Protein AF-A0A0R3PHF5-F1 (afdb_monomer)

Foldseek 3Di:
DVVLLVVLVVVVFQWKKWADPDPPDIDIDTHNDDDDDDDDPRMDIDTNVNSVPPPDDDDDDD

Organism: Angiostrongylus costaricensis (NCBI:txid334426)

Nearest PDB structures (foldseek):
  2jqp-assembly1_A  TM=6.598E-01  e=9.164E+00  Bungarus candidus
  3ndc-assembly1_B  TM=4.097E-01  e=7.543E+00  Rhodobacter capsulatus SB 1003

Secondary structure (DSSP, 8-state):
-HHHHHHHHHTT-SEEEEEE-SSS-EEEEEES--S-----TTEEEEEHHHHH-TTS------

Sequence (62 aa):
MEQCREACRRFDCAGVNLFQLDEFVFKCEILNFISHLSPATGAACYYASDSWSYGGGYGQGR

Solvent-accessible surface area (backbone atoms only — not comparable to full-atom values): 4029 Å² total; per-residue (Å²): 110,68,69,57,53,53,50,29,64,78,66,72,31,46,25,36,42,38,35,55,80,48,101,88,41,72,48,74,45,78,28,78,70,79,93,78,87,77,95,50,89,59,49,49,78,44,45,40,71,62,69,71,42,86,83,58,79,93,81,82,90,126

pLDDT: mean 80.83, std 17.68, range [34.53, 93.62]

Radius of gyration: 11.91 Å; Cα contacts (8 Å, |Δi|>4): 80; chains: 1; bounding box: 27×27×28 Å

Mean predicted aligned error: 7.69 Å

Structure (mmCIF, N/CA/C/O backbone):
data_AF-A0A0R3PHF5-F1
#
_entry.id   AF-A0A0R3PHF5-F1
#
loop_
_atom_site.group_PDB
_atom_site.id
_atom_site.type_symbol
_atom_site.label_atom_id
_atom_site.label_alt_id
_atom_site.label_comp_id
_atom_site.label_asym_id
_atom_site.label_entity_id
_atom_site.label_seq_id
_at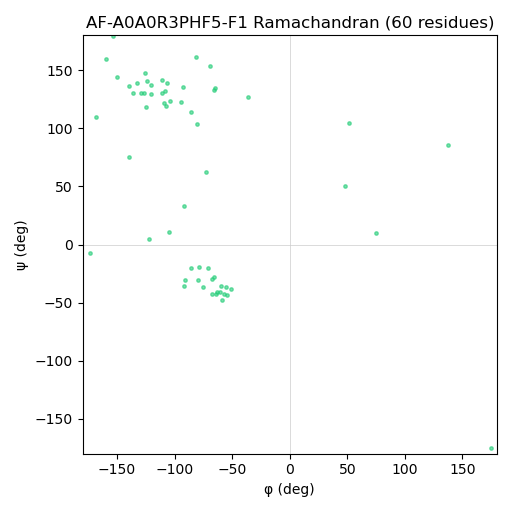om_site.pdbx_PDB_ins_code
_atom_site.Cartn_x
_atom_site.Cartn_y
_atom_site.Cartn_z
_atom_site.occupancy
_atom_site.B_iso_or_equiv
_atom_site.auth_seq_id
_atom_site.auth_comp_id
_atom_site.auth_asym_id
_atom_site.auth_atom_id
_atom_site.pdbx_PDB_model_num
ATOM 1 N N . MET A 1 1 ? 0.340 1.197 10.476 1.00 68.38 1 MET A N 1
ATOM 2 C CA . MET A 1 1 ? 0.500 2.049 9.272 1.00 68.38 1 MET A CA 1
ATOM 3 C C . MET A 1 1 ? 1.943 2.214 8.823 1.00 68.38 1 MET A C 1
ATOM 5 O O . MET A 1 1 ? 2.207 2.080 7.636 1.00 68.38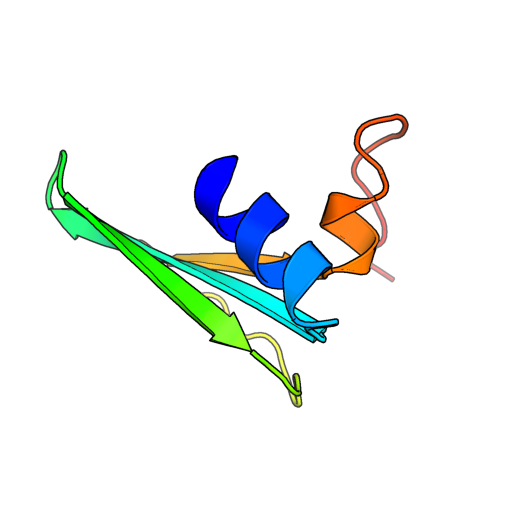 1 MET A O 1
ATOM 9 N N . GLU A 1 2 ? 2.876 2.493 9.731 1.00 81.56 2 GLU A N 1
ATOM 10 C CA . GLU A 1 2 ? 4.287 2.721 9.385 1.00 81.56 2 GLU A CA 1
ATOM 11 C C . GLU A 1 2 ? 4.931 1.549 8.626 1.00 81.56 2 GLU A C 1
ATOM 13 O O . GLU A 1 2 ? 5.522 1.760 7.572 1.00 81.56 2 GLU A O 1
ATOM 18 N N . GLN A 1 3 ? 4.667 0.311 9.058 1.00 83.75 3 GLN A N 1
ATOM 19 C CA . GLN A 1 3 ? 5.144 -0.911 8.395 1.00 83.75 3 GLN A CA 1
ATOM 20 C C . GLN A 1 3 ? 4.749 -1.001 6.909 1.00 83.75 3 GLN A C 1
ATOM 22 O O . GLN A 1 3 ? 5.536 -1.452 6.083 1.00 83.75 3 GLN A O 1
ATOM 27 N N . CYS A 1 4 ? 3.551 -0.537 6.542 1.00 86.81 4 CYS A N 1
ATOM 28 C CA . CYS A 1 4 ? 3.069 -0.597 5.160 1.00 86.81 4 CYS A CA 1
ATOM 29 C C . CYS A 1 4 ? 3.739 0.452 4.274 1.00 86.81 4 CYS A C 1
ATOM 31 O O . CYS A 1 4 ? 4.063 0.180 3.119 1.00 86.81 4 CYS A O 1
ATOM 33 N N . ARG A 1 5 ? 3.999 1.640 4.833 1.00 83.44 5 ARG A N 1
ATOM 34 C CA . ARG A 1 5 ? 4.765 2.683 4.142 1.00 83.44 5 ARG A CA 1
ATOM 35 C C . ARG A 1 5 ? 6.216 2.251 3.959 1.00 83.44 5 ARG A C 1
ATOM 37 O O . ARG A 1 5 ? 6.772 2.431 2.883 1.00 83.44 5 ARG A O 1
ATOM 44 N N . GLU A 1 6 ? 6.818 1.657 4.985 1.00 88.19 6 GLU A N 1
ATOM 45 C CA . GLU A 1 6 ? 8.191 1.166 4.903 1.00 88.19 6 GLU A CA 1
ATOM 46 C C . GLU A 1 6 ? 8.326 0.042 3.870 1.00 88.19 6 GLU A C 1
ATOM 48 O O . GLU A 1 6 ? 9.244 0.074 3.052 1.00 88.19 6 GLU A O 1
ATOM 53 N N . ALA A 1 7 ? 7.379 -0.900 3.837 1.00 88.75 7 ALA A N 1
ATOM 54 C CA . ALA A 1 7 ? 7.343 -1.931 2.807 1.00 88.75 7 ALA A CA 1
ATOM 55 C C . ALA A 1 7 ? 7.234 -1.318 1.401 1.0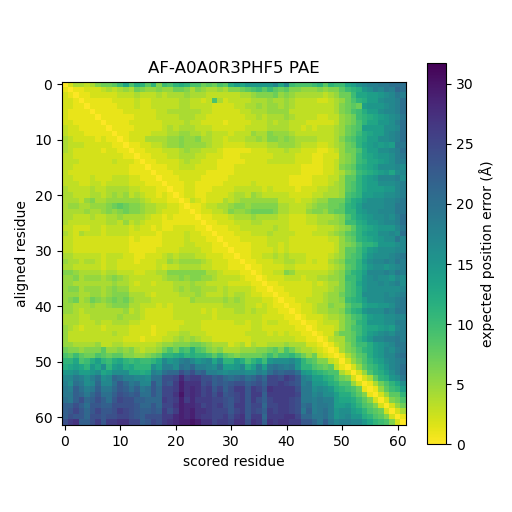0 88.75 7 ALA A C 1
ATOM 57 O O . ALA A 1 7 ? 8.042 -1.647 0.540 1.00 88.75 7 ALA A O 1
ATOM 58 N N . CYS A 1 8 ? 6.322 -0.365 1.183 1.00 90.88 8 CYS A N 1
ATOM 59 C CA . CYS A 1 8 ? 6.222 0.346 -0.094 1.00 90.88 8 CYS A CA 1
ATOM 60 C C . CYS A 1 8 ? 7.547 0.996 -0.521 1.00 90.88 8 CYS A C 1
ATOM 62 O O . CYS A 1 8 ? 7.945 0.854 -1.673 1.00 90.88 8 CYS A O 1
ATOM 64 N N . ARG A 1 9 ? 8.265 1.650 0.405 1.00 86.94 9 ARG A N 1
ATOM 65 C CA . ARG A 1 9 ? 9.578 2.252 0.113 1.00 86.94 9 ARG A CA 1
ATOM 66 C C . ARG A 1 9 ? 10.621 1.211 -0.286 1.00 86.94 9 ARG A C 1
ATOM 68 O O . ARG A 1 9 ? 11.404 1.460 -1.192 1.00 86.94 9 ARG A O 1
ATOM 75 N N . ARG A 1 10 ? 10.641 0.051 0.377 1.00 89.00 10 ARG A N 1
ATOM 76 C CA . ARG A 1 10 ? 11.579 -1.038 0.049 1.00 89.00 10 ARG A CA 1
ATOM 77 C C . ARG A 1 10 ? 11.319 -1.642 -1.333 1.00 89.00 10 ARG A C 1
ATOM 79 O O . ARG A 1 10 ? 12.252 -2.158 -1.936 1.00 89.00 10 ARG A O 1
ATOM 86 N N . PHE A 1 11 ? 10.077 -1.585 -1.809 1.00 88.81 11 PHE A N 1
ATOM 87 C CA . PHE A 1 11 ? 9.655 -2.148 -3.093 1.00 88.81 11 PHE A CA 1
ATOM 88 C C . PHE A 1 11 ? 9.429 -1.097 -4.191 1.00 88.81 11 PHE A C 1
ATOM 90 O O . PHE A 1 11 ? 8.879 -1.453 -5.226 1.00 88.81 11 PHE A O 1
ATOM 97 N N . ASP A 1 12 ? 9.838 0.159 -3.971 1.00 89.50 12 ASP A N 1
ATOM 98 C CA . ASP A 1 12 ? 9.664 1.279 -4.913 1.00 89.50 12 ASP A CA 1
ATOM 99 C C . ASP A 1 12 ? 8.235 1.378 -5.479 1.00 89.50 12 ASP A C 1
ATOM 101 O O . ASP A 1 12 ? 7.994 1.384 -6.684 1.00 89.50 12 ASP A O 1
ATOM 105 N N . CYS A 1 13 ? 7.252 1.357 -4.577 1.00 92.69 13 CYS A N 1
ATOM 106 C CA . CYS A 1 13 ? 5.847 1.303 -4.960 1.00 92.69 13 CYS A CA 1
ATOM 107 C C . CYS A 1 13 ? 5.276 2.682 -5.344 1.00 92.69 13 CYS A C 1
ATOM 109 O O . CYS A 1 13 ? 5.800 3.719 -4.948 1.00 92.69 13 CYS A O 1
ATOM 111 N N . ALA A 1 14 ? 4.147 2.707 -6.059 1.00 93.31 14 ALA A N 1
ATOM 112 C CA . ALA A 1 14 ? 3.423 3.936 -6.403 1.00 93.31 14 ALA A CA 1
ATOM 113 C C . ALA A 1 14 ? 2.557 4.467 -5.241 1.00 93.31 14 ALA A C 1
ATOM 115 O O . ALA A 1 14 ? 2.361 5.677 -5.095 1.00 93.31 14 ALA A O 1
ATOM 116 N N . GLY A 1 15 ? 2.044 3.577 -4.390 1.00 92.00 15 GLY A N 1
ATOM 117 C CA . GLY A 1 15 ? 1.309 3.932 -3.177 1.00 92.00 15 GLY A CA 1
ATOM 118 C C . GLY A 1 15 ? 0.724 2.722 -2.455 1.00 92.00 15 GLY A C 1
ATOM 119 O O . GLY A 1 15 ? 0.974 1.573 -2.818 1.00 92.00 15 GLY A O 1
ATOM 120 N N . VAL A 1 16 ? -0.049 2.971 -1.403 1.00 93.06 16 VAL A N 1
ATOM 121 C CA . VAL A 1 16 ? -0.635 1.915 -0.569 1.00 93.06 16 VAL A CA 1
ATOM 122 C C . VAL A 1 16 ? -2.111 2.158 -0.302 1.00 93.06 16 VAL A C 1
ATOM 124 O O . VAL A 1 16 ? -2.494 3.278 0.038 1.00 93.06 16 VAL A O 1
ATOM 127 N N . ASN A 1 17 ? -2.909 1.092 -0.355 1.00 92.69 17 ASN A N 1
ATOM 128 C CA . ASN A 1 17 ? -4.231 1.078 0.265 1.00 92.69 17 ASN A CA 1
ATOM 129 C C . ASN A 1 17 ? -4.118 0.519 1.683 1.00 92.69 17 ASN A C 1
ATOM 131 O O . ASN A 1 17 ? -3.479 -0.509 1.911 1.00 92.69 17 ASN A O 1
ATOM 135 N N . LEU A 1 18 ? -4.780 1.170 2.628 1.00 91.69 18 LEU A N 1
ATOM 136 C CA . LEU A 1 18 ? -5.050 0.669 3.964 1.00 91.69 18 LEU A CA 1
ATOM 137 C C . LEU A 1 18 ? -6.541 0.370 4.063 1.00 91.69 18 LEU A C 1
ATOM 139 O O . LEU A 1 18 ? -7.354 1.277 3.918 1.00 91.69 18 LEU A O 1
ATOM 143 N N . PHE A 1 19 ? -6.882 -0.872 4.368 1.00 93.62 19 PHE A N 1
ATOM 144 C CA . PHE A 1 19 ? -8.246 -1.315 4.612 1.00 93.62 19 PHE A CA 1
ATOM 145 C C . PHE A 1 19 ? -8.417 -1.663 6.085 1.00 93.62 19 PHE A C 1
ATOM 147 O O . PHE A 1 19 ? -7.629 -2.435 6.639 1.00 93.62 19 PHE A O 1
ATOM 154 N N . GLN A 1 20 ? -9.459 -1.127 6.703 1.00 92.81 20 GLN A N 1
ATOM 155 C CA . GLN A 1 20 ? -9.969 -1.605 7.976 1.00 92.81 20 GLN A CA 1
ATOM 156 C C . GLN A 1 20 ? -10.939 -2.758 7.693 1.00 92.81 20 GLN A C 1
ATOM 158 O O . GLN A 1 20 ? -11.971 -2.563 7.056 1.00 92.81 20 GLN A O 1
ATOM 163 N N . LEU A 1 21 ? -10.578 -3.966 8.118 1.00 91.12 21 LEU A N 1
ATOM 164 C CA . LEU A 1 21 ? -11.406 -5.166 7.960 1.00 91.12 21 LEU A CA 1
ATOM 165 C C . LEU A 1 21 ? -12.322 -5.389 9.168 1.00 91.12 21 LEU A C 1
ATOM 167 O O . LEU A 1 21 ? -13.406 -5.938 9.016 1.00 91.12 21 LEU A O 1
ATOM 171 N N . ASP A 1 22 ? -11.871 -4.962 10.345 1.00 92.06 22 ASP A N 1
ATOM 172 C CA . ASP A 1 22 ? -12.602 -5.004 11.612 1.00 92.06 22 ASP A CA 1
ATOM 173 C C . ASP A 1 22 ? -12.071 -3.881 12.528 1.00 92.06 22 ASP A C 1
ATOM 175 O O . ASP A 1 22 ? -11.141 -3.162 12.147 1.00 92.06 22 ASP A O 1
ATOM 179 N N . GLU A 1 23 ? -12.602 -3.721 13.739 1.00 89.44 23 GLU A N 1
ATOM 180 C CA . GLU A 1 23 ? -12.202 -2.667 14.688 1.00 89.44 23 GLU A CA 1
ATOM 181 C C . GLU A 1 23 ? -10.678 -2.619 14.909 1.00 89.44 23 GLU A C 1
ATOM 183 O O . GLU A 1 23 ? -10.081 -1.543 14.935 1.00 89.44 23 GLU A O 1
ATOM 188 N N . PHE A 1 24 ? -10.034 -3.788 14.961 1.00 90.81 24 PHE A N 1
ATOM 189 C CA . PHE A 1 24 ? -8.594 -3.920 15.204 1.00 90.81 24 PHE A CA 1
ATOM 190 C C . PHE A 1 24 ? -7.838 -4.660 14.095 1.00 90.81 24 PHE A C 1
ATOM 192 O O . PHE A 1 24 ? -6.637 -4.909 14.225 1.00 90.81 24 PHE A O 1
ATOM 199 N N . VAL A 1 25 ? -8.515 -5.020 13.001 1.00 91.50 25 VAL A N 1
ATOM 200 C CA . VAL A 1 25 ? -7.915 -5.786 11.904 1.00 91.50 25 VAL A CA 1
ATOM 201 C C . VAL A 1 25 ? -7.716 -4.875 10.706 1.00 91.50 25 VAL A C 1
ATOM 203 O O . VAL A 1 25 ? -8.670 -4.353 10.134 1.00 91.50 25 VAL A O 1
ATOM 206 N N . PHE A 1 26 ? -6.459 -4.725 10.294 1.00 91.12 26 PHE A N 1
ATOM 207 C CA . PHE A 1 26 ? -6.073 -3.876 9.175 1.00 91.12 26 PHE A CA 1
ATOM 208 C C . PHE A 1 26 ? -5.300 -4.678 8.136 1.00 91.12 26 PHE A C 1
ATOM 210 O O . PHE A 1 26 ? -4.445 -5.499 8.474 1.00 91.12 26 PHE A O 1
ATOM 217 N N . LYS A 1 27 ? -5.570 -4.403 6.862 1.00 92.19 27 LYS A N 1
ATOM 218 C CA . LYS A 1 27 ? -4.832 -4.954 5.727 1.00 92.19 27 LYS A CA 1
ATOM 219 C C . LYS A 1 27 ? -4.227 -3.817 4.924 1.00 92.19 27 LYS A C 1
ATOM 221 O O . LYS A 1 27 ? -4.892 -2.824 4.655 1.00 92.19 27 LYS A O 1
ATOM 226 N N . CYS A 1 28 ? -2.982 -3.995 4.509 1.00 92.56 28 CYS A N 1
ATOM 227 C CA . CYS A 1 28 ? -2.331 -3.096 3.573 1.00 92.56 28 CYS A CA 1
ATOM 228 C C . CYS A 1 28 ? -2.118 -3.782 2.233 1.00 92.56 28 CYS A C 1
ATOM 230 O O . CYS A 1 28 ? -1.762 -4.960 2.177 1.00 92.56 28 CYS A O 1
ATOM 232 N N . GLU A 1 29 ? -2.293 -3.023 1.168 1.00 92.00 29 GLU A N 1
ATOM 233 C CA . GLU A 1 29 ? -2.002 -3.435 -0.195 1.00 9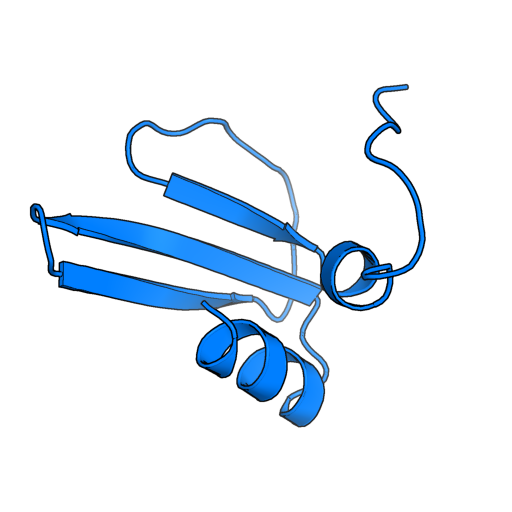2.00 29 GLU A CA 1
ATOM 234 C C . GLU A 1 29 ? -0.969 -2.475 -0.780 1.00 92.00 29 GLU A C 1
ATOM 236 O O . GLU A 1 29 ? -1.125 -1.258 -0.686 1.00 92.00 29 GLU A O 1
ATOM 241 N N . ILE A 1 30 ? 0.101 -3.032 -1.344 1.00 92.81 30 ILE A N 1
ATOM 242 C CA . ILE A 1 30 ? 1.172 -2.277 -1.993 1.00 92.81 30 ILE A CA 1
ATOM 243 C C . ILE A 1 30 ? 0.849 -2.213 -3.480 1.00 92.81 30 ILE A C 1
ATOM 245 O O . ILE A 1 30 ? 0.700 -3.249 -4.129 1.00 92.81 30 ILE A O 1
ATOM 249 N N . LEU A 1 31 ? 0.751 -1.002 -4.013 1.00 92.62 31 LEU A N 1
ATOM 250 C CA . LEU A 1 31 ? 0.398 -0.763 -5.402 1.00 92.62 31 LEU A CA 1
ATOM 251 C C . LEU A 1 31 ? 1.651 -0.379 -6.177 1.00 92.62 31 LEU A C 1
ATOM 253 O O . LEU A 1 31 ? 2.313 0.603 -5.854 1.00 92.62 31 LEU A O 1
ATOM 257 N N . ASN A 1 32 ? 1.954 -1.130 -7.232 1.00 93.00 32 ASN A N 1
ATOM 258 C CA . ASN A 1 32 ? 3.035 -0.777 -8.154 1.00 93.00 32 ASN A CA 1
ATOM 259 C C . ASN A 1 32 ? 2.616 0.319 -9.155 1.00 93.00 32 ASN A C 1
ATOM 261 O O . ASN A 1 32 ? 3.451 0.979 -9.757 1.00 93.00 32 ASN 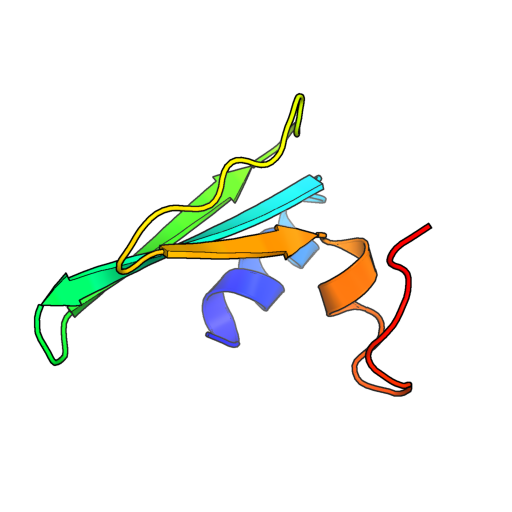A O 1
ATOM 265 N N . PHE A 1 33 ? 1.308 0.512 -9.347 1.00 91.06 33 PHE A N 1
ATOM 266 C CA . PHE A 1 33 ? 0.739 1.506 -10.254 1.00 91.06 33 PHE A CA 1
ATOM 267 C C . PHE A 1 33 ? -0.618 1.989 -9.729 1.00 91.06 33 PHE A C 1
ATOM 269 O O . PHE A 1 33 ? -1.381 1.194 -9.180 1.00 91.06 33 PHE A O 1
ATOM 276 N N . ILE A 1 34 ? -0.929 3.274 -9.922 1.00 90.88 34 ILE A N 1
ATOM 277 C CA . ILE A 1 34 ? -2.212 3.886 -9.549 1.00 90.88 34 ILE A CA 1
ATOM 278 C C . ILE A 1 34 ? -2.804 4.544 -10.79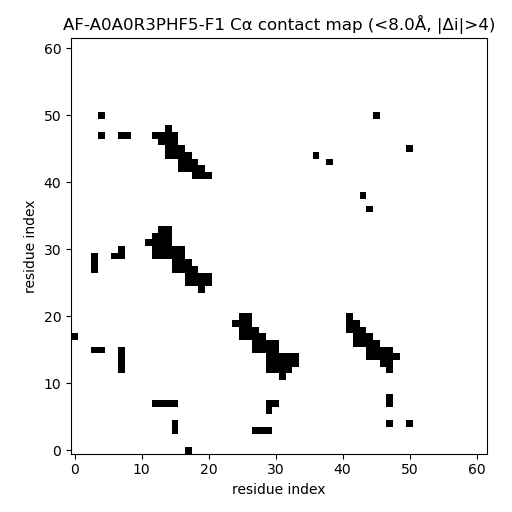4 1.00 90.88 34 ILE A C 1
ATOM 280 O O . ILE A 1 34 ? -2.211 5.461 -11.354 1.00 90.88 34 ILE A O 1
ATOM 284 N N . SER A 1 35 ? -3.976 4.073 -11.226 1.00 91.38 35 SER A N 1
ATOM 285 C CA . SER A 1 35 ? -4.694 4.638 -12.378 1.00 91.38 35 SER A CA 1
ATOM 286 C C . SER A 1 35 ? -5.696 5.722 -11.985 1.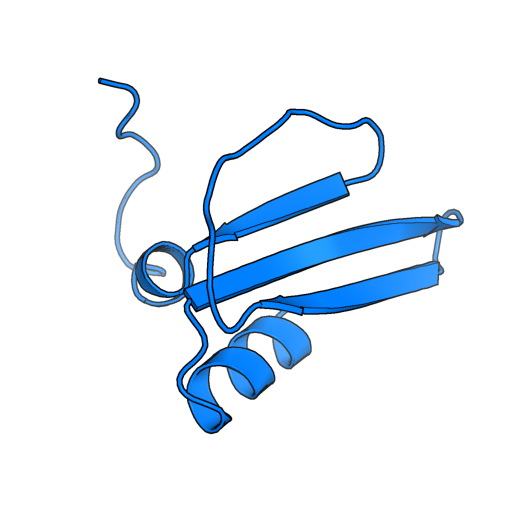00 91.38 35 SER A C 1
ATOM 288 O O . SER A 1 35 ? -5.890 6.679 -12.727 1.00 91.38 35 SER A O 1
ATOM 290 N N . HIS A 1 36 ? -6.350 5.564 -10.835 1.00 88.62 36 HIS A N 1
ATOM 291 C CA . HIS A 1 36 ? -7.334 6.495 -10.298 1.00 88.62 36 HIS A CA 1
ATOM 292 C C . HIS A 1 36 ? -7.499 6.276 -8.791 1.00 88.62 36 HIS A C 1
ATOM 294 O O . HIS A 1 36 ? -7.197 5.202 -8.270 1.00 88.62 36 HIS A O 1
ATOM 300 N N . LEU A 1 37 ? -8.015 7.295 -8.107 1.00 88.19 37 LEU A N 1
ATOM 301 C CA . LEU A 1 37 ? -8.435 7.222 -6.712 1.00 88.19 37 LEU A CA 1
ATOM 302 C C . LEU A 1 37 ? -9.956 7.267 -6.646 1.00 88.19 37 LEU A C 1
ATOM 304 O O . LEU A 1 37 ? -10.577 8.142 -7.247 1.00 88.19 37 LEU A O 1
ATOM 308 N N . SER A 1 38 ? -10.539 6.358 -5.872 1.00 90.94 38 SER A N 1
ATOM 309 C CA . SER A 1 38 ? -11.964 6.367 -5.564 1.00 90.94 38 SER A CA 1
ATOM 310 C C . SER A 1 38 ? -12.157 6.326 -4.047 1.00 90.94 38 SER A C 1
ATOM 312 O O . SER A 1 38 ? -11.534 5.490 -3.387 1.00 90.94 38 SER A O 1
ATOM 314 N N . PRO A 1 39 ? -12.977 7.218 -3.467 1.00 88.94 39 PRO A N 1
ATOM 315 C CA . PRO A 1 39 ? -13.272 7.182 -2.044 1.00 88.94 39 PRO A CA 1
ATOM 316 C C . PRO A 1 39 ? -14.057 5.911 -1.697 1.00 88.94 39 PRO A C 1
ATOM 318 O O . PRO A 1 39 ? -15.043 5.575 -2.352 1.00 88.94 39 PRO A O 1
ATOM 321 N N . ALA A 1 40 ? -13.639 5.226 -0.634 1.00 89.69 40 ALA A N 1
ATOM 322 C CA . ALA A 1 40 ? -14.299 4.028 -0.132 1.00 89.69 40 ALA A CA 1
ATOM 323 C C . ALA A 1 40 ? -14.329 4.035 1.401 1.00 89.69 40 ALA A C 1
ATOM 325 O O . ALA A 1 40 ? -13.343 4.369 2.060 1.00 89.69 40 ALA A O 1
ATOM 326 N N . THR A 1 41 ? -15.473 3.673 1.981 1.00 91.62 41 THR A N 1
ATOM 327 C CA . THR A 1 41 ? -15.637 3.589 3.436 1.00 91.62 41 THR A CA 1
ATOM 328 C C . THR A 1 41 ? -14.743 2.493 4.011 1.00 91.62 41 THR A C 1
ATOM 330 O O . THR A 1 41 ? -14.684 1.393 3.469 1.00 91.62 41 THR A O 1
ATOM 333 N N . GLY A 1 42 ? -14.048 2.791 5.112 1.00 90.94 42 GLY A N 1
ATOM 334 C CA . GLY A 1 42 ? -13.116 1.850 5.742 1.00 90.94 42 GLY A CA 1
ATOM 335 C C . GLY A 1 42 ? -11.795 1.677 4.985 1.00 90.94 42 GLY A C 1
ATOM 336 O O . GLY A 1 42 ? -11.016 0.791 5.329 1.00 90.94 42 GLY A O 1
ATOM 337 N N . ALA A 1 43 ? -11.521 2.510 3.975 1.00 91.50 43 ALA A N 1
ATOM 338 C CA . ALA A 1 43 ? -10.274 2.489 3.225 1.00 91.50 43 ALA A CA 1
ATOM 339 C C . ALA A 1 43 ? -9.595 3.866 3.201 1.00 91.50 43 ALA A C 1
ATOM 341 O O . ALA A 1 43 ? -10.253 4.907 3.179 1.00 91.50 43 ALA A O 1
ATOM 342 N N . ALA A 1 44 ? -8.266 3.869 3.164 1.00 90.00 44 ALA A N 1
ATOM 343 C CA . ALA A 1 44 ? -7.453 5.057 2.939 1.00 90.00 44 ALA A CA 1
ATOM 344 C C . ALA A 1 44 ? -6.328 4.730 1.954 1.00 90.00 44 ALA A C 1
ATOM 346 O O . ALA A 1 44 ? -5.607 3.754 2.148 1.00 90.00 44 ALA A O 1
ATOM 347 N N . CYS A 1 45 ? -6.155 5.551 0.921 1.00 89.31 45 CYS A N 1
ATOM 348 C CA . CYS A 1 45 ? -5.050 5.422 -0.024 1.00 89.31 45 CYS A CA 1
ATOM 349 C C . CYS A 1 45 ? -4.023 6.531 0.216 1.00 89.31 45 CYS A C 1
ATOM 351 O O . CYS A 1 45 ? -4.394 7.680 0.454 1.00 89.31 45 CYS A O 1
ATOM 353 N N . TYR A 1 46 ? -2.740 6.187 0.141 1.00 87.69 46 TYR A N 1
ATOM 354 C CA . TYR A 1 46 ? -1.630 7.132 0.259 1.00 87.69 46 TYR A CA 1
ATOM 355 C C . TYR A 1 46 ? -0.671 6.938 -0.906 1.00 87.69 46 TYR A C 1
ATOM 357 O O . TYR A 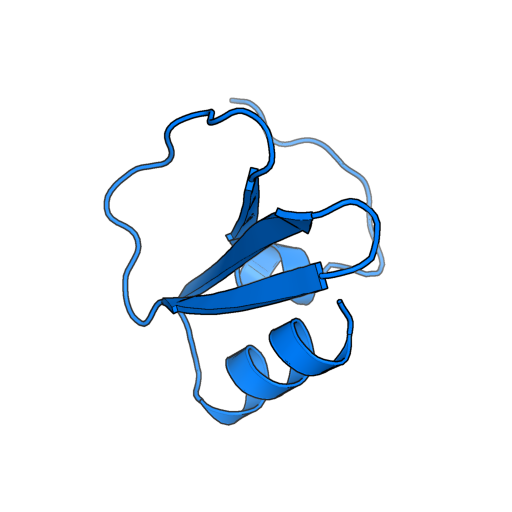1 46 ? -0.230 5.809 -1.144 1.00 87.69 46 TYR A O 1
ATOM 365 N N . TYR A 1 47 ? -0.296 8.018 -1.588 1.00 89.56 47 TYR A N 1
ATOM 366 C CA . TYR A 1 47 ? 0.777 7.933 -2.572 1.00 89.56 47 TYR A CA 1
ATOM 367 C C . TYR A 1 47 ? 2.126 7.699 -1.891 1.00 89.56 47 TYR A C 1
ATOM 369 O O . TYR A 1 47 ? 2.355 8.092 -0.740 1.00 89.56 47 TYR A O 1
ATOM 377 N N . ALA A 1 48 ? 3.056 7.085 -2.620 1.00 85.88 48 ALA A N 1
ATOM 378 C CA . ALA A 1 48 ? 4.434 6.966 -2.159 1.00 85.88 48 ALA A CA 1
ATOM 379 C C . ALA A 1 48 ? 5.066 8.349 -1.922 1.00 85.88 48 ALA A C 1
ATOM 381 O O . ALA A 1 48 ? 5.753 8.538 -0.918 1.00 85.88 48 ALA A O 1
ATOM 382 N N . SER A 1 49 ? 4.725 9.343 -2.749 1.00 79.06 49 SER A N 1
ATOM 383 C CA . SER A 1 49 ? 5.106 10.748 -2.556 1.00 79.06 49 SER A CA 1
ATOM 384 C C . SER A 1 49 ? 4.579 11.336 -1.245 1.00 79.06 49 SER A C 1
ATOM 386 O O . SER A 1 49 ? 5.319 12.006 -0.525 1.00 79.06 49 SER A O 1
ATOM 388 N N . ASP A 1 50 ? 3.335 11.027 -0.873 1.00 69.44 50 ASP A N 1
ATOM 389 C CA . ASP A 1 50 ? 2.736 11.494 0.385 1.00 69.44 50 ASP A CA 1
ATOM 390 C C . ASP A 1 50 ? 3.431 10.854 1.590 1.00 69.44 50 ASP A C 1
ATOM 392 O O . ASP A 1 50 ? 3.534 11.445 2.665 1.00 69.44 50 ASP A O 1
ATOM 396 N N . SER A 1 51 ? 3.951 9.637 1.407 1.00 57.06 51 SER A N 1
ATOM 397 C CA . SER A 1 51 ? 4.731 8.939 2.425 1.00 57.06 51 SER A CA 1
ATOM 398 C C . SER A 1 51 ? 6.117 9.553 2.648 1.00 57.06 51 SER A C 1
ATOM 400 O O . SER A 1 51 ? 6.709 9.319 3.704 1.00 57.06 51 SER A O 1
ATOM 402 N N . TRP A 1 52 ? 6.642 10.330 1.694 1.00 52.66 52 TRP A N 1
ATOM 403 C CA . TRP A 1 52 ? 7.908 11.059 1.825 1.00 52.66 52 TRP A CA 1
ATOM 404 C C . TRP A 1 52 ? 7.736 12.429 2.493 1.00 52.66 52 TRP A C 1
ATOM 406 O O . TRP A 1 52 ? 8.690 12.939 3.073 1.00 52.66 52 TRP A O 1
ATOM 416 N N . SER A 1 53 ? 6.521 12.986 2.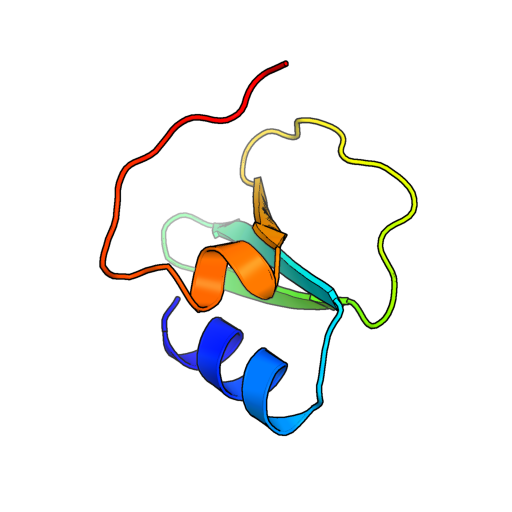499 1.00 50.84 53 SER A N 1
ATOM 417 C CA . SER A 1 53 ? 6.223 14.314 3.055 1.00 50.84 53 SER A CA 1
ATOM 418 C C . SER A 1 53 ? 5.796 14.297 4.532 1.00 50.84 53 SER A C 1
ATOM 420 O O . SER A 1 53 ? 5.012 15.143 4.972 1.00 50.84 53 SER A O 1
ATOM 422 N N . TYR A 1 54 ? 6.332 13.379 5.350 1.00 49.75 54 TYR A N 1
ATOM 423 C CA . TYR A 1 54 ? 6.248 13.493 6.819 1.00 49.75 54 TYR A CA 1
ATOM 424 C C . TYR A 1 54 ? 7.194 14.614 7.300 1.00 49.75 54 TYR A C 1
ATOM 426 O O . TYR A 1 54 ? 8.195 14.394 7.972 1.00 49.75 54 TYR A O 1
ATOM 434 N N . GLY A 1 55 ? 6.887 15.823 6.837 1.00 43.91 55 GLY A N 1
ATOM 435 C CA . GLY A 1 55 ? 7.639 17.063 6.959 1.00 43.91 55 GLY A CA 1
ATOM 436 C C . GLY A 1 55 ? 6.875 18.282 6.420 1.00 43.91 55 GLY A C 1
ATOM 437 O O . GLY A 1 55 ? 7.321 19.403 6.638 1.00 43.91 55 GLY A O 1
ATOM 438 N N . GLY A 1 56 ? 5.713 18.120 5.772 1.00 39.97 56 GLY A N 1
ATOM 439 C CA . GLY A 1 56 ? 4.950 19.277 5.311 1.00 39.97 56 GLY A CA 1
ATOM 440 C C . GLY A 1 56 ? 3.537 18.953 4.848 1.00 39.97 56 GLY A C 1
ATOM 441 O O . GLY A 1 56 ? 3.355 18.353 3.797 1.00 39.97 56 GLY A O 1
ATOM 442 N N . GLY A 1 57 ? 2.569 19.403 5.650 1.00 38.06 57 GLY A N 1
ATOM 443 C CA . GLY A 1 57 ? 1.323 20.034 5.208 1.00 38.06 57 GLY A CA 1
ATOM 444 C C . GLY A 1 57 ? 0.476 19.319 4.156 1.00 38.06 57 GLY A C 1
ATOM 445 O O . GLY A 1 57 ? 0.715 19.418 2.961 1.00 38.06 57 GLY A O 1
ATOM 446 N N . TYR A 1 58 ? -0.617 18.730 4.630 1.00 50.88 58 TYR A N 1
ATOM 447 C CA . TYR A 1 58 ? -1.849 18.476 3.889 1.00 50.88 58 TYR A CA 1
ATOM 448 C C . TYR A 1 58 ? -2.183 19.599 2.891 1.00 50.88 58 TYR A C 1
ATOM 450 O O . TYR A 1 58 ? -2.324 20.754 3.295 1.00 50.88 58 TYR A O 1
ATOM 458 N N . GLY A 1 59 ? -2.411 19.248 1.623 1.00 52.50 59 GLY A N 1
ATOM 459 C CA . GLY A 1 59 ? -3.167 20.099 0.704 1.00 52.50 59 GLY A CA 1
ATOM 460 C C . GLY A 1 59 ? -2.597 20.211 -0.703 1.00 52.50 59 GLY A C 1
ATOM 461 O O . GLY A 1 59 ? -1.976 21.212 -1.040 1.00 52.50 59 GLY A O 1
ATOM 462 N N . GLN A 1 60 ? -2.942 19.266 -1.576 1.00 41.50 60 GLN A N 1
ATOM 463 C CA . GLN A 1 60 ? -3.133 19.611 -2.983 1.00 41.50 60 GLN A CA 1
ATOM 464 C C . GLN A 1 60 ? -4.346 18.868 -3.541 1.00 41.50 60 GLN A C 1
ATOM 466 O O . GLN A 1 60 ? -4.248 17.889 -4.268 1.00 41.50 60 GLN A O 1
ATOM 471 N N . GLY A 1 61 ? -5.524 19.362 -3.161 1.00 45.97 61 GLY A N 1
ATOM 472 C CA . GLY A 1 61 ? -6.634 19.396 -4.097 1.00 45.97 61 GLY A CA 1
ATOM 473 C C . GLY A 1 61 ? -6.435 20.613 -4.994 1.00 45.97 61 GLY A C 1
ATOM 474 O O . GLY A 1 61 ? -6.648 21.735 -4.535 1.00 45.97 61 GLY A O 1
ATOM 475 N N . ARG A 1 62 ? -5.980 20.386 -6.225 1.00 34.53 62 ARG A N 1
ATOM 476 C CA . ARG A 1 62 ? -6.318 21.148 -7.431 1.00 34.53 62 ARG A CA 1
ATOM 477 C C . ARG A 1 62 ? -5.931 20.337 -8.655 1.00 34.53 62 ARG A C 1
ATOM 479 O O . ARG A 1 62 ? -4.769 19.889 -8.691 1.00 34.53 62 ARG A O 1
#